Protein AF-A0A814KPX5-F1 (afdb_monomer_lite)

Secondary structure (DSSP, 8-state):
------S------------HHHHHHHHHHHHHS-EEEEEEEEEEEEEEE-TT-SEEEEEEEE-SS--SEEEEEEEEHHHHS--TT--S-S--TTTGGGT--EEEEE--TTS---S---------EEEEEE-SS--SS-EEEEEEEEEEEEEEE-S--

Sequence (157 aa):
SYYISVDQATLLVRKARINPSAMLGHALALEKTTAKYPIKRVVVKQHTIGKRVSSKVITNISSTSLTSRVVIGFVRNSAYDGPVFATGNDISREDYPKGYSLFAFDLTPDLCSCDQFYVIKTGNLDVGLTFADSLDDSIVVIFYLEYDNLLEINKKF

Structure (mmCIF, N/CA/C/O backbone):
data_AF-A0A814KPX5-F1
#
_entry.id   AF-A0A814KPX5-F1
#
loop_
_atom_site.group_PDB
_atom_site.id
_atom_site.type_symbol
_atom_site.label_atom_id
_atom_site.label_alt_id
_atom_site.label_comp_id
_atom_site.label_asym_id
_atom_site.label_entity_id
_atom_site.label_seq_id
_atom_site.pdbx_PDB_ins_code
_atom_site.Cartn_x
_atom_site.Cartn_y
_atom_site.Cartn_z
_atom_site.occupancy
_atom_site.B_iso_or_equiv
_atom_site.auth_seq_id
_atom_site.auth_comp_id
_atom_site.auth_asym_id
_atom_site.auth_atom_id
_atom_site.pdbx_PDB_model_num
ATOM 1 N N . SER A 1 1 ? 0.891 -21.275 -21.572 1.00 40.06 1 SER A N 1
ATOM 2 C CA . SER A 1 1 ? 0.321 -20.136 -20.832 1.00 40.06 1 SER A CA 1
ATOM 3 C C . SER A 1 1 ? -0.947 -20.605 -20.153 1.00 40.06 1 SER A C 1
ATOM 5 O O . SER A 1 1 ? -1.783 -21.174 -20.839 1.00 40.06 1 SER A O 1
ATOM 7 N N . TYR A 1 2 ? -1.049 -20.485 -18.829 1.00 37.47 2 TYR A N 1
ATOM 8 C CA . TYR A 1 2 ? -2.245 -20.884 -18.079 1.00 37.47 2 TYR A CA 1
ATOM 9 C C . TYR A 1 2 ? -3.059 -19.636 -17.741 1.00 37.47 2 TYR A C 1
ATOM 11 O O . TYR A 1 2 ? -2.495 -18.629 -17.319 1.00 37.47 2 TYR A O 1
ATOM 19 N N . TYR A 1 3 ? -4.363 -19.707 -17.983 1.00 45.16 3 TYR A N 1
ATOM 20 C CA . TYR A 1 3 ? -5.307 -18.604 -17.837 1.00 45.16 3 TYR A CA 1
ATOM 21 C C . TYR A 1 3 ? -6.059 -18.752 -16.516 1.00 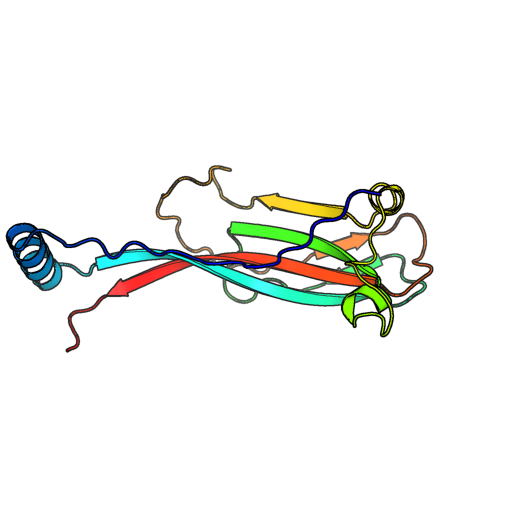45.16 3 TYR A C 1
ATOM 23 O O . TYR A 1 3 ? -6.428 -19.862 -16.137 1.00 45.16 3 TYR A O 1
ATOM 31 N N . ILE A 1 4 ? -6.312 -17.636 -15.838 1.00 50.22 4 ILE A N 1
ATOM 32 C CA . ILE A 1 4 ? -7.276 -17.572 -14.739 1.00 50.22 4 ILE A CA 1
ATOM 33 C C . ILE A 1 4 ? -8.447 -16.739 -15.263 1.00 50.22 4 ILE A C 1
ATOM 35 O O . IL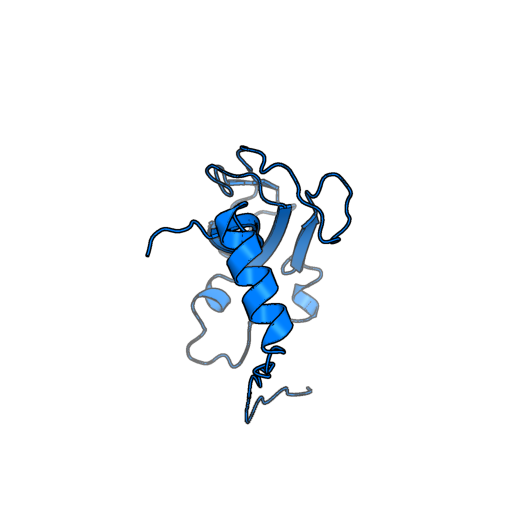E A 1 4 ? -8.342 -15.517 -15.341 1.00 50.22 4 ILE A O 1
ATOM 39 N N . SER A 1 5 ? -9.534 -17.394 -15.678 1.00 52.41 5 SER A N 1
ATOM 40 C CA . SER A 1 5 ? -10.813 -16.736 -15.959 1.00 52.41 5 SER A CA 1
ATOM 41 C C . SER A 1 5 ? -11.700 -16.872 -14.725 1.00 52.41 5 SER A C 1
ATOM 43 O O . SER A 1 5 ? -11.997 -17.975 -14.266 1.00 52.41 5 SER A O 1
ATOM 45 N N . VAL A 1 6 ? -12.084 -15.742 -14.137 1.00 57.38 6 VAL A N 1
ATOM 46 C CA . VAL A 1 6 ? -13.056 -15.724 -13.040 1.00 57.38 6 VAL A CA 1
ATOM 47 C C . VAL A 1 6 ? -14.431 -15.519 -13.663 1.00 57.38 6 VAL A C 1
ATOM 49 O O . VAL A 1 6 ? -14.864 -14.386 -13.842 1.00 57.38 6 VAL A O 1
ATOM 52 N N . ASP A 1 7 ? -15.099 -16.617 -14.017 1.00 76.06 7 ASP A N 1
ATOM 53 C CA . ASP A 1 7 ? -16.442 -16.577 -14.623 1.00 76.06 7 ASP A CA 1
ATOM 54 C C . ASP A 1 7 ? -17.497 -16.047 -13.644 1.00 76.06 7 ASP A C 1
ATOM 56 O O . ASP A 1 7 ? -18.440 -15.359 -14.030 1.00 76.06 7 ASP A O 1
ATOM 60 N N . GLN A 1 8 ? -17.334 -16.345 -12.352 1.00 57.03 8 GLN A N 1
ATOM 61 C CA . GLN A 1 8 ? -18.235 -15.890 -11.305 1.00 57.03 8 GLN A CA 1
ATOM 62 C C . GLN A 1 8 ? -17.490 -15.792 -9.971 1.00 57.03 8 GLN A C 1
ATOM 64 O O . GLN A 1 8 ? -16.922 -16.769 -9.486 1.00 57.03 8 GLN A O 1
ATOM 69 N N . ALA A 1 9 ? -17.526 -14.615 -9.347 1.00 51.34 9 ALA A N 1
ATOM 70 C CA . ALA A 1 9 ? -17.077 -14.412 -7.974 1.00 51.34 9 ALA A CA 1
ATOM 71 C C . ALA A 1 9 ? -18.300 -14.167 -7.084 1.00 51.34 9 ALA A C 1
ATOM 73 O O . ALA A 1 9 ? -19.106 -13.276 -7.346 1.00 51.34 9 ALA A O 1
ATOM 74 N N . THR A 1 10 ? -18.469 -14.960 -6.029 1.00 60.09 10 THR A N 1
ATOM 75 C CA . THR A 1 10 ? -19.573 -14.794 -5.074 1.00 60.09 10 THR A CA 1
ATOM 76 C C . THR A 1 10 ? -19.016 -14.778 -3.657 1.00 60.09 10 THR A C 1
ATOM 78 O O . THR A 1 10 ? -18.457 -15.767 -3.191 1.00 60.09 10 THR A O 1
ATOM 81 N N . LEU A 1 11 ? -19.176 -13.648 -2.963 1.00 51.31 11 LEU A N 1
ATOM 82 C CA . LEU A 1 11 ? -18.817 -13.510 -1.555 1.00 51.31 11 LEU A CA 1
ATOM 83 C C . LEU A 1 11 ? -20.023 -13.881 -0.686 1.00 51.31 11 LEU A C 1
ATOM 85 O O . LEU A 1 11 ? -20.989 -13.127 -0.582 1.00 51.31 11 LEU A O 1
ATOM 89 N N . LEU A 1 12 ? -19.969 -15.052 -0.057 1.00 67.69 12 LEU A N 1
ATOM 90 C CA . LEU A 1 12 ? -21.017 -15.529 0.844 1.00 67.69 12 LEU A CA 1
ATOM 91 C C . LEU A 1 12 ? -20.679 -15.148 2.287 1.00 67.69 12 LEU A C 1
ATOM 93 O O . LEU A 1 12 ? -19.867 -15.799 2.941 1.00 67.69 12 LEU A O 1
ATOM 97 N N . VAL A 1 13 ? -21.337 -14.111 2.806 1.00 61.03 13 VAL A N 1
ATOM 98 C CA . VAL A 1 13 ? -21.230 -13.731 4.220 1.00 61.03 13 VAL A CA 1
ATOM 99 C C . VAL A 1 13 ? -22.333 -14.435 5.009 1.00 61.03 13 VAL A C 1
ATOM 101 O O . VAL A 1 13 ? -23.523 -14.211 4.784 1.00 61.03 13 VAL A O 1
ATOM 104 N N . ARG A 1 14 ? -21.959 -15.310 5.950 1.00 63.62 14 ARG A N 1
ATOM 105 C CA . ARG A 1 14 ? -22.930 -15.990 6.820 1.00 63.62 14 ARG A CA 1
ATOM 106 C C . ARG A 1 14 ? -23.464 -15.018 7.872 1.00 63.62 14 ARG A C 1
ATOM 108 O O . ARG A 1 14 ? -22.720 -14.557 8.732 1.00 63.62 14 ARG A O 1
ATOM 115 N N . LYS A 1 15 ? -24.774 -14.761 7.857 1.00 64.50 15 LYS A N 1
ATOM 116 C CA . LYS A 1 15 ? -25.462 -14.063 8.951 1.00 64.50 15 LYS A CA 1
ATOM 117 C C . LYS A 1 15 ? -25.609 -15.015 10.143 1.00 64.50 15 LYS A C 1
ATOM 119 O O . LYS A 1 15 ? -26.437 -15.923 10.107 1.00 64.50 15 LYS A O 1
ATOM 124 N N . ALA A 1 16 ? -24.815 -14.819 11.194 1.00 69.88 16 ALA A N 1
ATOM 125 C CA . ALA A 1 16 ? -24.969 -15.563 12.442 1.00 69.88 16 ALA A CA 1
ATOM 126 C C . ALA A 1 16 ? -26.263 -15.138 13.164 1.00 69.88 16 ALA A C 1
ATOM 128 O O . ALA A 1 16 ? -26.540 -13.946 13.307 1.00 69.88 16 ALA A O 1
ATOM 129 N N . ARG A 1 17 ? -27.072 -16.106 13.617 1.00 72.88 17 ARG A N 1
ATOM 130 C CA . ARG A 1 17 ? -28.204 -15.849 14.522 1.00 72.88 17 ARG A CA 1
ATOM 131 C C . ARG A 1 17 ? -27.694 -15.938 15.958 1.00 72.88 17 ARG A C 1
ATOM 133 O O . ARG A 1 17 ? -27.324 -17.016 16.410 1.00 72.88 17 ARG A O 1
ATOM 140 N N . ILE A 1 18 ? -27.632 -14.799 16.641 1.00 76.56 18 ILE A N 1
ATOM 141 C CA . ILE A 1 18 ? -27.126 -14.695 18.015 1.00 76.56 18 ILE A CA 1
ATOM 142 C C . ILE A 1 18 ? -28.215 -15.165 18.990 1.00 76.56 18 ILE A C 1
ATOM 144 O O . ILE A 1 18 ? -29.395 -14.875 18.793 1.00 76.56 18 ILE A O 1
ATOM 148 N N . ASN A 1 19 ? -27.826 -15.902 20.034 1.00 86.44 19 ASN A N 1
ATOM 149 C CA . ASN A 1 19 ? -28.738 -16.350 21.087 1.00 86.44 19 ASN A CA 1
ATOM 150 C C . ASN A 1 19 ? -29.383 -15.130 21.796 1.00 86.44 19 ASN A C 1
ATOM 152 O O . ASN A 1 19 ? -28.644 -14.232 22.212 1.00 86.44 19 ASN A O 1
ATOM 156 N N . PRO A 1 20 ? -30.720 -15.085 21.980 1.00 80.50 20 PRO A N 1
ATOM 157 C CA . PRO A 1 20 ? -31.409 -13.961 22.623 1.00 80.50 20 PRO A CA 1
ATOM 158 C C . PRO A 1 20 ? -30.854 -13.579 24.004 1.00 80.50 20 PRO A C 1
ATOM 160 O O . PRO A 1 20 ? -30.760 -12.394 24.320 1.00 80.50 20 PRO A O 1
ATOM 163 N N . SER A 1 21 ? -30.422 -14.555 24.807 1.00 81.00 21 SER A N 1
ATOM 164 C CA . SER A 1 21 ? -29.830 -14.297 26.126 1.00 81.00 21 SER A CA 1
ATOM 165 C C . SER A 1 21 ? -28.461 -13.618 26.026 1.00 81.00 21 SER A C 1
ATOM 167 O O . SER A 1 21 ? -28.151 -12.739 26.826 1.00 81.00 21 SER A O 1
ATOM 169 N N . ALA A 1 22 ? -27.663 -13.967 25.011 1.00 79.25 22 ALA A N 1
ATOM 170 C CA . ALA A 1 22 ? -26.391 -13.297 24.742 1.00 79.25 22 ALA A CA 1
ATOM 171 C C . ALA A 1 22 ? -26.617 -11.861 24.245 1.00 79.25 22 ALA A C 1
ATOM 173 O O . ALA A 1 22 ? -25.910 -10.948 24.658 1.00 79.25 22 ALA A O 1
ATOM 174 N N . MET A 1 23 ? -27.647 -11.638 23.421 1.00 78.25 23 MET A N 1
ATOM 175 C CA . MET A 1 23 ? -28.022 -10.299 22.957 1.00 78.25 23 MET A CA 1
ATOM 176 C C . MET A 1 23 ? -28.423 -9.383 24.121 1.00 78.25 23 MET A C 1
ATOM 178 O O . MET A 1 23 ? -27.942 -8.255 24.195 1.00 78.25 23 MET A O 1
ATOM 182 N N . LEU A 1 24 ? -29.245 -9.876 25.055 1.00 81.00 24 LEU A N 1
ATOM 183 C CA . LEU A 1 24 ? -29.632 -9.122 26.250 1.00 81.00 24 LEU A CA 1
ATOM 184 C C . LEU A 1 24 ? -28.423 -8.833 27.153 1.00 81.00 24 LEU A C 1
ATOM 186 O O . LEU A 1 24 ? -28.265 -7.712 27.630 1.00 81.00 24 LEU A O 1
ATOM 190 N N . GLY A 1 25 ? -27.539 -9.819 27.337 1.00 80.19 25 GLY A N 1
ATOM 191 C CA . GLY A 1 25 ? -26.296 -9.643 28.090 1.00 80.19 25 GLY A CA 1
ATOM 192 C C . GLY A 1 25 ? -25.383 -8.572 27.485 1.00 80.19 25 GLY A C 1
ATOM 193 O O . GLY A 1 25 ? -24.887 -7.710 28.207 1.00 80.19 25 GLY A O 1
ATOM 194 N N . HIS A 1 26 ? -25.210 -8.571 26.160 1.00 78.06 26 HIS A N 1
ATOM 195 C CA . HIS A 1 26 ? -24.438 -7.540 25.464 1.00 78.06 26 HIS A CA 1
ATOM 196 C C . HIS A 1 26 ? -25.114 -6.165 25.513 1.00 78.06 26 HIS A C 1
ATOM 198 O O . HIS A 1 26 ? -24.414 -5.175 25.697 1.00 78.06 26 HIS A O 1
ATOM 204 N N . ALA A 1 27 ? -26.445 -6.086 25.419 1.00 76.75 27 ALA A N 1
ATOM 205 C CA . ALA A 1 27 ? -27.178 -4.825 25.555 1.00 76.75 27 ALA A CA 1
ATOM 206 C C . ALA A 1 27 ? -26.981 -4.201 26.948 1.00 76.75 27 ALA A C 1
ATOM 208 O O . ALA A 1 27 ? -26.626 -3.030 27.046 1.00 76.75 27 ALA A O 1
ATOM 209 N N . LEU A 1 28 ? -27.097 -4.997 28.017 1.00 79.25 28 LEU A N 1
ATOM 210 C CA . LEU A 1 28 ? -26.835 -4.546 29.392 1.00 79.25 28 LEU A CA 1
ATOM 211 C C . LEU A 1 28 ? -25.360 -4.178 29.625 1.00 79.25 28 LEU A C 1
ATOM 213 O O . LEU A 1 28 ? -25.056 -3.268 30.396 1.00 79.25 28 LEU A O 1
ATOM 217 N N . ALA A 1 29 ? -24.422 -4.868 28.972 1.00 79.19 29 ALA A N 1
ATOM 218 C CA . ALA A 1 29 ? -23.002 -4.520 29.039 1.00 79.19 29 ALA A CA 1
ATOM 219 C C . ALA A 1 29 ? -22.707 -3.193 28.317 1.00 79.19 29 ALA A C 1
ATOM 221 O O . ALA A 1 29 ? -21.968 -2.363 28.843 1.00 79.19 29 ALA A O 1
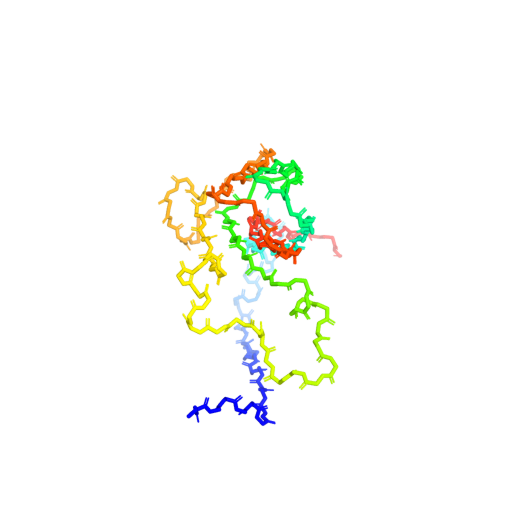ATOM 222 N N . LEU A 1 30 ? -23.339 -2.962 27.162 1.00 78.31 30 LEU A N 1
ATOM 223 C CA . LEU A 1 30 ? -23.259 -1.716 26.394 1.00 78.31 30 LEU A CA 1
ATOM 224 C C . LEU A 1 30 ? -23.872 -0.511 27.124 1.00 78.31 30 LEU A C 1
ATOM 226 O O . LEU A 1 30 ? -23.509 0.629 26.839 1.00 78.31 30 LEU A O 1
ATOM 230 N N . GLU A 1 31 ? -24.769 -0.739 28.087 1.00 76.06 31 GLU A N 1
ATOM 231 C CA . GLU A 1 31 ? -25.262 0.324 28.971 1.00 76.06 31 GLU A CA 1
ATOM 232 C C . GLU A 1 31 ? -24.206 0.817 29.964 1.00 76.06 31 GLU A C 1
ATOM 234 O O . GLU A 1 31 ? -24.275 1.971 30.390 1.00 76.06 31 GLU A O 1
ATOM 239 N N . LYS A 1 32 ? -23.251 -0.042 30.341 1.00 80.56 32 LYS A N 1
ATOM 240 C CA . LYS A 1 32 ? -22.211 0.255 31.339 1.00 80.56 32 LYS A CA 1
ATOM 241 C C . LYS A 1 32 ? -20.879 0.642 30.707 1.00 80.56 32 LYS A C 1
ATOM 243 O O . LYS A 1 32 ? -20.171 1.486 31.247 1.00 80.56 32 LYS A O 1
ATOM 248 N N . THR A 1 33 ? -20.524 0.009 29.595 1.00 79.00 33 THR A N 1
ATOM 249 C CA . THR A 1 33 ? -19.218 0.149 28.941 1.00 79.00 33 THR A CA 1
ATOM 250 C C . THR A 1 33 ? -19.377 0.192 27.431 1.00 79.00 33 THR A C 1
ATOM 252 O O . THR A 1 33 ? -20.166 -0.563 26.870 1.00 79.00 33 THR A O 1
ATOM 255 N N . THR A 1 34 ? -18.604 1.038 26.758 1.00 78.06 34 THR A N 1
ATOM 256 C CA . THR A 1 34 ? -18.618 1.144 25.295 1.00 78.06 34 THR A CA 1
ATOM 257 C C . THR A 1 34 ? -17.966 -0.086 24.666 1.00 78.06 34 THR A C 1
ATOM 259 O O . THR A 1 34 ? -16.960 -0.594 25.167 1.00 78.06 34 THR A O 1
ATOM 262 N N . ALA A 1 35 ? -18.530 -0.589 23.565 1.00 78.81 35 ALA A N 1
ATOM 263 C CA . ALA A 1 35 ? -17.889 -1.673 22.825 1.00 78.81 35 ALA A CA 1
ATOM 264 C C . ALA A 1 35 ? -16.823 -1.108 21.890 1.00 78.81 35 ALA A C 1
ATOM 266 O O . ALA A 1 35 ? -17.090 -0.189 21.114 1.00 78.81 35 ALA A O 1
ATOM 267 N N . LYS A 1 36 ? -15.626 -1.689 21.968 1.00 79.50 36 LYS A N 1
ATOM 268 C CA . LYS A 1 36 ? -14.457 -1.340 21.163 1.00 79.50 36 LYS A CA 1
ATOM 269 C C . LYS A 1 36 ? -14.191 -2.465 20.167 1.00 79.50 36 LYS A C 1
ATOM 271 O O . LYS A 1 36 ? -13.956 -3.599 20.579 1.00 79.50 36 LYS A O 1
ATOM 276 N N . TYR A 1 37 ? -14.206 -2.149 18.879 1.00 78.00 37 TYR A N 1
ATOM 277 C CA . TYR A 1 37 ? -13.934 -3.091 17.796 1.00 78.00 37 TYR A CA 1
ATOM 278 C C . TYR A 1 37 ? -12.685 -2.643 17.031 1.00 78.00 37 TYR A C 1
ATOM 280 O O . TYR A 1 37 ? -12.731 -1.603 16.365 1.00 78.00 37 TYR A O 1
ATOM 288 N N . PRO A 1 38 ? -11.568 -3.388 17.115 1.00 69.88 38 PRO A N 1
ATOM 289 C CA . PRO A 1 38 ? -10.423 -3.161 16.246 1.00 69.88 38 PRO A CA 1
ATOM 290 C C . PRO A 1 38 ? -10.847 -3.349 14.791 1.00 69.88 38 PRO A C 1
ATOM 292 O O . PRO A 1 38 ? -11.447 -4.361 14.430 1.00 69.88 38 PRO A O 1
ATOM 295 N N . ILE A 1 39 ? -10.552 -2.370 13.949 1.00 79.50 39 ILE A N 1
ATOM 296 C CA . ILE A 1 39 ? -10.781 -2.438 12.513 1.00 79.50 39 ILE A CA 1
ATOM 297 C C . ILE A 1 39 ? -9.519 -1.990 11.794 1.00 79.50 39 ILE A C 1
ATOM 299 O O . ILE A 1 39 ? -8.981 -0.918 12.058 1.00 79.50 39 ILE A O 1
ATOM 303 N N . LYS A 1 40 ? -9.055 -2.803 10.849 1.00 77.62 40 LYS A N 1
ATOM 304 C CA . LYS A 1 40 ? -7.949 -2.417 9.979 1.00 77.62 40 LYS A CA 1
ATOM 305 C C . LYS A 1 40 ? -8.491 -1.579 8.838 1.00 77.62 40 LYS A C 1
ATOM 307 O O . LYS A 1 40 ? -9.381 -2.008 8.102 1.00 77.62 40 LYS A O 1
ATOM 312 N N . ARG A 1 41 ? -7.968 -0.366 8.695 1.00 81.38 41 ARG A N 1
ATOM 313 C CA . ARG A 1 41 ? -8.270 0.507 7.564 1.00 81.38 41 ARG A CA 1
ATOM 314 C C . ARG A 1 41 ? -7.131 0.426 6.566 1.00 81.38 41 ARG A C 1
ATOM 316 O O . ARG A 1 41 ? -5.983 0.669 6.911 1.00 81.38 41 ARG A O 1
ATOM 323 N N . VAL A 1 42 ? -7.475 0.164 5.315 1.00 86.94 42 VAL A N 1
ATOM 324 C CA . VAL A 1 42 ? -6.528 0.166 4.203 1.00 86.94 42 VAL A CA 1
ATOM 325 C C . VAL A 1 42 ? -6.672 1.469 3.426 1.00 86.94 42 VAL A C 1
ATOM 327 O O . VAL A 1 42 ? -7.788 1.910 3.142 1.00 86.94 42 VAL A O 1
ATOM 330 N N . VAL A 1 43 ? -5.550 2.082 3.066 1.00 88.19 43 VAL A N 1
ATOM 331 C CA . VAL A 1 43 ? -5.490 3.228 2.156 1.00 88.19 43 VAL A CA 1
ATOM 332 C C . VAL A 1 43 ? -4.460 2.934 1.081 1.00 88.19 43 VAL A C 1
ATOM 334 O O . VAL A 1 43 ? -3.330 2.568 1.386 1.00 88.19 43 VAL A O 1
ATOM 337 N N . VAL A 1 44 ? -4.837 3.133 -0.177 1.00 88.69 44 VAL A N 1
ATOM 338 C CA . VAL A 1 44 ? -3.907 3.039 -1.301 1.00 88.69 44 VAL A CA 1
ATOM 339 C C . VAL A 1 44 ? -3.566 4.447 -1.769 1.00 88.69 44 VAL A C 1
ATOM 341 O O . VAL A 1 44 ? -4.458 5.256 -2.019 1.00 88.69 44 VAL A O 1
ATOM 344 N N . LYS A 1 45 ? -2.273 4.749 -1.868 1.00 89.38 45 LYS A N 1
ATOM 345 C CA . LYS A 1 45 ? -1.751 5.976 -2.476 1.00 89.38 45 LYS A CA 1
ATOM 346 C C . LYS A 1 45 ? -0.864 5.607 -3.649 1.00 89.38 45 LYS A C 1
ATOM 348 O O . LYS A 1 45 ? -0.206 4.576 -3.623 1.00 89.38 45 LYS A O 1
ATOM 353 N N . GLN A 1 46 ? -0.801 6.467 -4.652 1.00 89.75 46 GLN A N 1
ATOM 354 C CA . GLN A 1 46 ? 0.074 6.268 -5.800 1.00 89.75 46 GLN A CA 1
ATOM 355 C C . GLN A 1 46 ? 0.951 7.484 -6.038 1.00 89.75 46 GLN A C 1
ATOM 357 O O . GLN A 1 46 ? 0.564 8.613 -5.730 1.00 89.75 46 GLN A O 1
ATOM 362 N N . HIS A 1 47 ? 2.123 7.246 -6.608 1.00 90.50 47 HIS A N 1
ATOM 363 C CA . HIS A 1 47 ? 3.038 8.296 -7.006 1.00 90.50 47 HIS A CA 1
ATOM 364 C C . HIS A 1 47 ? 3.695 7.946 -8.335 1.00 90.50 47 HIS A C 1
ATOM 366 O O . HIS A 1 47 ? 4.308 6.890 -8.470 1.00 90.50 47 HIS A O 1
ATOM 372 N N . THR A 1 48 ? 3.589 8.842 -9.309 1.00 90.19 48 THR A N 1
ATOM 373 C CA . THR A 1 48 ? 4.237 8.666 -10.609 1.00 90.19 48 THR A CA 1
ATOM 374 C C . THR A 1 48 ? 5.661 9.202 -10.550 1.00 90.19 48 THR A C 1
ATOM 376 O O . THR A 1 48 ? 5.890 10.349 -10.165 1.00 90.19 48 THR A O 1
ATOM 379 N N . ILE A 1 49 ? 6.622 8.377 -10.956 1.00 90.62 49 ILE A N 1
ATOM 380 C CA . ILE A 1 49 ? 8.023 8.752 -11.120 1.00 90.62 49 ILE A CA 1
ATOM 381 C C . ILE A 1 49 ? 8.308 8.838 -12.620 1.00 90.62 49 ILE A C 1
ATOM 383 O O . ILE A 1 49 ? 8.018 7.918 -13.384 1.00 90.62 49 ILE A O 1
ATOM 387 N N . GLY A 1 50 ? 8.845 9.981 -13.046 1.00 89.31 50 GLY A N 1
ATOM 388 C CA . GLY A 1 50 ? 9.194 10.223 -14.441 1.00 89.31 50 GLY A CA 1
ATOM 389 C C . GLY A 1 50 ? 10.395 9.400 -14.912 1.00 89.31 50 GLY A C 1
ATOM 390 O O . GLY A 1 50 ? 11.163 8.864 -14.113 1.00 89.31 50 GLY A O 1
ATOM 391 N N . LYS A 1 51 ? 10.575 9.356 -16.234 1.00 89.38 51 LYS A N 1
ATOM 392 C CA . LYS A 1 51 ? 11.767 8.786 -16.877 1.00 89.38 51 LYS A CA 1
ATOM 393 C C . LYS A 1 51 ? 13.026 9.530 -16.431 1.00 89.38 51 LYS A C 1
ATOM 395 O O . LYS A 1 51 ? 12.970 10.719 -16.117 1.00 89.38 51 LYS A O 1
ATOM 400 N N . ARG A 1 52 ? 14.170 8.850 -16.495 1.00 88.69 52 ARG A N 1
ATOM 401 C CA . ARG A 1 52 ? 15.518 9.369 -16.206 1.00 88.69 52 ARG A CA 1
ATOM 402 C C . ARG A 1 52 ? 15.725 9.843 -14.765 1.00 88.69 52 ARG A C 1
ATOM 404 O O . ARG A 1 52 ? 16.626 10.631 -14.496 1.00 88.69 52 ARG A O 1
ATOM 411 N N . VAL A 1 53 ? 14.897 9.369 -13.839 1.00 87.44 53 VAL A N 1
ATOM 412 C CA . VAL A 1 53 ? 15.068 9.611 -12.404 1.00 87.44 53 VAL A CA 1
ATOM 413 C C . VAL A 1 53 ? 15.886 8.466 -11.812 1.00 87.44 53 VAL A C 1
ATOM 415 O O . VAL A 1 53 ? 15.563 7.303 -12.032 1.00 87.44 53 VAL A O 1
ATOM 418 N N . SER A 1 54 ? 16.933 8.796 -11.058 1.00 86.56 54 SER A N 1
ATOM 419 C CA . SER A 1 54 ? 17.785 7.836 -10.340 1.00 86.56 54 SER A CA 1
ATOM 420 C C . SER A 1 54 ? 17.508 7.800 -8.835 1.00 86.56 54 SER A C 1
ATOM 422 O O . SER A 1 54 ? 17.804 6.810 -8.174 1.00 86.56 54 SER A O 1
ATOM 424 N N . SER A 1 55 ? 16.891 8.843 -8.274 1.00 89.12 55 SER A N 1
ATOM 425 C CA . SER A 1 55 ? 16.426 8.840 -6.889 1.00 89.12 55 SER A CA 1
ATOM 426 C C . SER A 1 55 ? 15.200 9.726 -6.688 1.00 89.12 55 SER A C 1
ATOM 428 O O . SER A 1 55 ? 15.000 10.736 -7.368 1.00 89.12 55 SER A O 1
ATOM 430 N N . LYS A 1 56 ? 14.343 9.332 -5.747 1.00 90.31 56 LYS A N 1
ATOM 431 C CA . LYS A 1 56 ? 13.136 10.073 -5.385 1.00 90.31 56 LYS A CA 1
ATOM 432 C C . LYS A 1 56 ? 12.811 9.858 -3.915 1.00 90.31 56 LYS A C 1
ATOM 434 O O . LYS A 1 56 ? 12.709 8.726 -3.460 1.00 90.31 56 LYS A O 1
ATOM 439 N N . VAL A 1 57 ? 12.578 10.951 -3.196 1.00 91.19 57 VAL A N 1
ATOM 440 C CA . VAL A 1 57 ? 11.989 10.908 -1.854 1.00 91.19 57 VAL A CA 1
ATOM 441 C C . VAL A 1 57 ? 10.517 11.280 -1.967 1.00 91.19 57 VAL A C 1
ATOM 443 O O . VAL A 1 57 ? 10.174 12.325 -2.527 1.00 91.19 57 VAL A O 1
ATOM 446 N N . ILE A 1 58 ? 9.654 10.403 -1.468 1.00 89.62 58 ILE A N 1
ATOM 447 C CA . ILE A 1 58 ? 8.208 10.595 -1.410 1.00 89.62 58 ILE A CA 1
ATOM 448 C C . ILE A 1 58 ? 7.865 10.822 0.053 1.00 89.62 58 ILE A C 1
ATOM 450 O O . ILE A 1 58 ? 7.978 9.911 0.872 1.00 89.62 58 ILE A O 1
ATOM 454 N N . THR A 1 59 ? 7.484 12.053 0.376 1.00 87.06 59 THR A N 1
ATOM 455 C CA . THR A 1 59 ? 7.170 12.445 1.747 1.00 87.06 59 THR A CA 1
ATOM 456 C C . THR A 1 59 ? 5.679 12.330 2.033 1.00 87.06 59 THR A C 1
ATOM 458 O O . THR A 1 59 ? 4.847 12.421 1.127 1.00 87.06 59 THR A O 1
ATOM 461 N N . ASN A 1 60 ? 5.323 12.167 3.304 1.00 82.25 60 ASN A N 1
ATOM 462 C CA . ASN A 1 60 ? 3.934 12.179 3.762 1.00 82.25 60 ASN A CA 1
ATOM 463 C C . ASN A 1 60 ? 3.050 11.070 3.179 1.00 82.25 60 ASN A C 1
ATOM 465 O O . ASN A 1 60 ? 1.851 11.267 2.921 1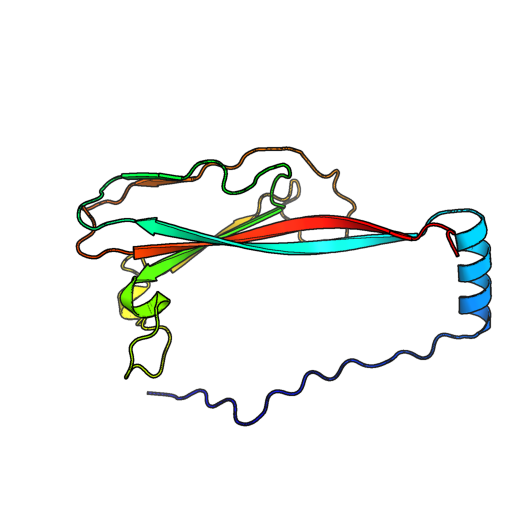.00 82.25 60 ASN A O 1
ATOM 469 N N . ILE A 1 61 ? 3.609 9.864 3.013 1.00 83.31 61 ILE A N 1
ATOM 470 C CA . ILE A 1 61 ? 2.812 8.727 2.544 1.00 83.31 61 ILE A CA 1
ATOM 471 C C . ILE A 1 61 ? 1.795 8.289 3.604 1.00 83.31 61 ILE A C 1
ATOM 473 O O . ILE A 1 61 ? 0.645 8.032 3.250 1.00 83.31 61 ILE A O 1
ATOM 477 N N . SER A 1 62 ? 2.121 8.356 4.896 1.00 74.81 62 SER A N 1
ATOM 478 C CA . SER A 1 62 ? 1.147 8.219 5.986 1.00 74.81 62 SER A CA 1
ATOM 479 C C . SER A 1 62 ? 0.987 9.545 6.725 1.00 74.81 62 SER A C 1
ATOM 481 O O . SER A 1 62 ? 1.837 9.945 7.511 1.00 74.81 62 SER A O 1
ATOM 483 N N . SER A 1 63 ? -0.103 10.261 6.459 1.00 64.38 63 SER A N 1
ATOM 484 C CA . SER A 1 63 ? -0.412 11.513 7.150 1.00 64.38 63 SER A CA 1
ATOM 485 C C . SER A 1 63 ? -1.283 11.216 8.369 1.00 64.38 63 SER A C 1
ATOM 487 O O . SER A 1 63 ? -2.326 10.586 8.216 1.00 64.38 63 SER A O 1
ATOM 489 N N . THR A 1 64 ? -0.902 11.723 9.544 1.00 64.62 64 THR A N 1
ATOM 490 C CA . THR A 1 64 ? -1.645 11.718 10.833 1.00 64.62 64 THR A CA 1
ATOM 491 C C . THR A 1 64 ? -1.717 10.414 11.634 1.00 64.62 64 THR A C 1
ATOM 493 O O . THR A 1 64 ? -1.906 10.483 12.843 1.00 64.62 64 THR A O 1
ATOM 496 N N . SER A 1 65 ? -1.480 9.249 11.038 1.00 71.62 65 SER A N 1
ATOM 497 C CA . SER A 1 65 ? -1.338 7.976 11.761 1.00 71.62 65 SER A CA 1
ATOM 498 C C . SER A 1 65 ? -0.174 7.190 11.177 1.00 71.62 65 SER A C 1
ATOM 500 O O . SER A 1 65 ? 0.043 7.227 9.968 1.00 71.62 65 SER A O 1
ATOM 502 N N . LEU A 1 66 ? 0.584 6.492 12.019 1.00 77.75 66 LEU A N 1
ATOM 503 C CA . LEU A 1 66 ? 1.608 5.563 11.562 1.00 77.75 66 LEU A CA 1
ATOM 504 C C . LEU A 1 66 ? 0.921 4.304 11.033 1.00 77.75 66 LEU A C 1
ATOM 506 O O . LEU A 1 66 ? -0.032 3.806 11.631 1.00 77.75 66 LEU A O 1
ATOM 510 N N . THR A 1 67 ? 1.393 3.819 9.892 1.00 79.44 67 THR A N 1
ATOM 511 C CA . THR A 1 67 ? 0.914 2.562 9.317 1.00 79.44 67 THR A CA 1
ATOM 512 C C . THR A 1 67 ? 1.462 1.380 10.092 1.00 79.44 67 THR A C 1
ATOM 514 O O . THR A 1 67 ? 2.618 1.387 10.506 1.00 79.44 67 THR A O 1
ATOM 517 N N . SER A 1 68 ? 0.641 0.351 10.256 1.00 81.75 68 SER A N 1
ATOM 518 C CA . SER A 1 68 ? 1.052 -0.930 10.834 1.00 81.75 68 SER A CA 1
ATOM 519 C C . SER A 1 68 ? 1.737 -1.795 9.779 1.00 81.75 68 SER A C 1
ATOM 521 O O . SER A 1 68 ? 2.620 -2.582 10.096 1.00 81.75 68 SER A O 1
ATOM 523 N N . ARG A 1 69 ? 1.383 -1.606 8.503 1.00 85.38 69 ARG A N 1
ATOM 524 C CA . ARG A 1 69 ? 2.026 -2.262 7.362 1.00 85.38 69 ARG A CA 1
ATOM 525 C C . ARG A 1 69 ? 2.035 -1.344 6.151 1.00 85.38 69 ARG A C 1
ATOM 527 O O . ARG A 1 69 ? 1.036 -0.685 5.857 1.00 85.38 69 ARG A O 1
ATOM 534 N N . VAL A 1 70 ? 3.143 -1.352 5.421 1.00 88.25 70 VAL A N 1
ATOM 535 C CA . VAL A 1 70 ? 3.256 -0.707 4.112 1.00 88.25 70 VAL A CA 1
ATOM 536 C C . VAL A 1 70 ? 3.694 -1.732 3.076 1.00 88.25 70 VAL A C 1
ATOM 538 O O . VAL A 1 70 ? 4.688 -2.428 3.259 1.00 88.25 70 VAL A O 1
ATOM 541 N N . VAL A 1 71 ? 2.958 -1.829 1.974 1.00 89.88 71 VAL A N 1
ATOM 542 C CA . VAL A 1 71 ? 3.376 -2.582 0.790 1.00 89.88 71 VAL A CA 1
ATOM 543 C C . VAL A 1 71 ? 3.604 -1.602 -0.346 1.00 89.88 71 VAL A C 1
ATOM 545 O O . VAL A 1 71 ? 2.745 -0.780 -0.652 1.00 89.88 71 VAL A O 1
ATOM 548 N N . ILE A 1 72 ? 4.779 -1.678 -0.954 1.00 90.12 72 ILE A N 1
ATOM 549 C CA . ILE A 1 72 ? 5.216 -0.825 -2.051 1.00 90.12 72 ILE A CA 1
ATOM 550 C C . ILE A 1 72 ? 5.287 -1.693 -3.298 1.00 90.12 72 ILE A C 1
ATOM 552 O O . ILE A 1 72 ? 6.025 -2.674 -3.328 1.00 90.12 72 ILE A O 1
ATOM 556 N N . GLY A 1 73 ? 4.516 -1.347 -4.319 1.00 87.88 73 GLY A N 1
ATOM 557 C CA . GLY A 1 73 ? 4.549 -2.006 -5.617 1.00 87.88 73 GLY A CA 1
ATOM 558 C C . GLY A 1 73 ? 4.995 -1.055 -6.709 1.00 87.88 73 GLY A C 1
ATOM 559 O O . GLY A 1 73 ? 4.562 0.095 -6.744 1.00 87.88 73 GLY A O 1
ATOM 560 N N . PHE A 1 74 ? 5.830 -1.547 -7.616 1.00 87.00 74 PHE A N 1
ATOM 561 C CA . PHE A 1 74 ? 6.252 -0.815 -8.805 1.00 87.00 74 PHE A CA 1
ATOM 562 C C . PHE A 1 74 ? 5.524 -1.358 -10.027 1.00 87.00 74 PHE A C 1
ATOM 564 O O . PHE A 1 74 ? 5.562 -2.559 -10.293 1.00 87.00 74 PHE A O 1
ATOM 571 N N . VAL A 1 75 ? 4.874 -0.475 -10.780 1.00 84.88 75 VAL A N 1
ATOM 572 C CA . VAL A 1 75 ? 4.175 -0.825 -12.021 1.00 84.88 75 VAL A CA 1
ATOM 573 C C . VAL A 1 75 ? 4.565 0.146 -13.134 1.00 84.88 75 VAL A C 1
ATOM 575 O O . VAL A 1 75 ? 4.878 1.309 -12.871 1.00 84.88 75 VAL A O 1
ATOM 578 N N . ARG A 1 76 ? 4.552 -0.295 -14.397 1.00 81.88 76 ARG A N 1
ATOM 579 C CA . ARG A 1 76 ? 4.722 0.627 -15.533 1.00 81.88 76 ARG A CA 1
ATOM 580 C C . ARG A 1 76 ? 3.530 1.579 -15.601 1.00 81.88 76 ARG A C 1
ATOM 582 O O . ARG A 1 76 ? 2.402 1.178 -15.324 1.00 81.88 76 ARG A O 1
ATOM 589 N N . ASN A 1 77 ? 3.755 2.829 -16.005 1.00 83.12 77 ASN A N 1
ATOM 590 C CA . ASN A 1 77 ? 2.656 3.783 -16.174 1.00 83.12 77 ASN A CA 1
ATOM 591 C C . ASN A 1 77 ? 1.612 3.291 -17.201 1.00 83.12 77 ASN A C 1
ATOM 593 O O . ASN A 1 77 ? 0.421 3.367 -16.926 1.00 83.12 77 ASN A O 1
ATOM 597 N N . SER A 1 78 ? 2.048 2.652 -18.292 1.00 77.94 78 SER A N 1
ATOM 598 C CA . SER A 1 78 ? 1.154 2.022 -19.279 1.00 77.94 78 SER A CA 1
ATOM 599 C C . SER A 1 78 ? 0.261 0.925 -18.691 1.00 77.94 78 SER A C 1
ATOM 601 O O . SER A 1 78 ? -0.879 0.767 -19.115 1.00 77.94 78 SER A O 1
ATOM 603 N N . ALA A 1 79 ? 0.779 0.166 -17.722 1.00 76.12 79 ALA A N 1
ATOM 604 C CA . ALA A 1 79 ? 0.049 -0.892 -17.032 1.00 76.12 79 ALA A CA 1
ATOM 605 C C . ALA A 1 79 ? -0.987 -0.317 -16.059 1.00 76.12 79 ALA A C 1
ATOM 607 O O . ALA A 1 79 ? -2.089 -0.846 -15.939 1.00 76.12 79 ALA A O 1
ATOM 608 N N . TYR A 1 80 ? -0.624 0.773 -15.376 1.00 76.62 80 TYR A N 1
ATOM 609 C CA . TYR A 1 80 ? -1.479 1.458 -14.411 1.00 76.62 80 TYR A CA 1
ATOM 610 C C . TYR A 1 80 ? -2.710 2.093 -15.074 1.00 76.62 80 TYR A C 1
ATOM 612 O O . TYR A 1 80 ? -3.820 1.932 -14.573 1.00 76.62 80 TYR A O 1
ATOM 620 N N . ASP A 1 81 ? -2.526 2.764 -16.213 1.00 74.19 81 ASP A N 1
ATOM 621 C CA . ASP A 1 81 ? -3.622 3.428 -16.934 1.00 74.19 81 ASP A CA 1
ATOM 622 C C . ASP A 1 81 ? -4.496 2.442 -17.738 1.00 74.19 81 ASP A C 1
ATOM 624 O O . ASP A 1 81 ? -5.561 2.811 -18.233 1.00 74.19 81 ASP A O 1
ATOM 628 N N . GLY A 1 82 ? -4.080 1.172 -17.819 1.00 66.12 82 GLY A N 1
ATOM 629 C CA . GLY A 1 82 ? -4.765 0.117 -18.556 1.00 66.12 82 GLY A CA 1
ATOM 630 C C . GLY A 1 82 ? -4.502 0.227 -20.060 1.00 66.12 82 GLY A C 1
ATOM 631 O O . GLY A 1 82 ? -5.018 1.130 -20.722 1.00 66.12 82 GLY A O 1
ATOM 632 N N . PRO A 1 83 ? -3.737 -0.693 -20.668 1.00 62.62 83 PRO A N 1
ATOM 633 C CA . PRO A 1 83 ? -3.567 -0.662 -22.110 1.00 62.62 83 PRO A CA 1
ATOM 634 C C . PRO A 1 83 ? -4.899 -1.017 -22.777 1.00 62.62 83 PRO A C 1
ATOM 636 O O . PRO A 1 83 ? -5.501 -2.037 -22.450 1.00 62.62 83 PRO A O 1
ATOM 639 N N . VAL A 1 84 ? -5.316 -0.224 -23.770 1.00 58.16 84 VAL A N 1
ATOM 640 C CA . VAL A 1 84 ? -6.579 -0.389 -24.529 1.00 58.16 84 VAL A CA 1
ATOM 641 C C . VAL A 1 84 ? -6.758 -1.809 -25.105 1.00 58.16 84 VAL A C 1
ATOM 643 O O . VAL A 1 84 ? -7.878 -2.229 -25.381 1.00 58.16 84 VAL A O 1
ATOM 646 N N . PHE A 1 85 ? -5.666 -2.572 -25.242 1.00 58.56 85 PHE A N 1
ATOM 647 C CA . PHE A 1 85 ? -5.651 -3.932 -25.786 1.00 58.56 85 PHE A CA 1
ATOM 648 C C . PHE A 1 85 ? -5.008 -4.993 -24.872 1.00 58.56 85 PHE A C 1
ATOM 650 O O . PHE A 1 85 ? -4.864 -6.136 -25.306 1.00 58.56 85 PHE A O 1
ATOM 657 N N . ALA A 1 86 ? -4.598 -4.670 -23.637 1.00 52.41 86 ALA A N 1
ATOM 658 C CA . ALA A 1 86 ? -3.912 -5.649 -22.785 1.00 52.41 86 ALA A CA 1
ATOM 659 C C . ALA A 1 86 ? -4.861 -6.355 -21.817 1.00 52.41 86 ALA A C 1
ATOM 661 O O . ALA A 1 86 ? -5.598 -5.747 -21.048 1.00 52.41 86 ALA A O 1
ATOM 662 N N . THR A 1 87 ? -4.775 -7.679 -21.826 1.00 56.78 87 THR A N 1
ATOM 663 C CA . THR A 1 87 ? -5.574 -8.602 -21.015 1.00 56.78 87 THR A CA 1
ATOM 664 C C . THR A 1 87 ? -4.808 -9.027 -19.748 1.00 56.78 87 THR A C 1
ATOM 666 O O . THR A 1 87 ? -4.712 -10.213 -19.443 1.00 56.78 87 THR A O 1
ATOM 669 N N . GLY A 1 88 ? -4.191 -8.081 -19.021 1.00 59.25 88 GLY A N 1
ATOM 670 C CA . GLY A 1 88 ? -3.452 -8.388 -17.786 1.00 59.25 88 GLY A CA 1
ATOM 671 C C . GLY A 1 88 ? -2.734 -7.201 -17.133 1.00 59.25 88 GLY A C 1
ATOM 672 O O . GLY A 1 88 ? -2.695 -6.109 -17.685 1.00 59.25 88 GLY A O 1
ATOM 673 N N . ASN A 1 89 ? -2.118 -7.444 -15.969 1.00 61.44 89 ASN A N 1
ATOM 674 C CA . ASN A 1 89 ? -1.410 -6.432 -15.162 1.00 61.44 89 ASN A CA 1
ATOM 675 C C . ASN A 1 89 ? -0.040 -6.004 -15.738 1.00 61.44 89 ASN A C 1
ATOM 677 O O . ASN A 1 89 ? 0.697 -5.296 -15.060 1.00 61.44 89 ASN A O 1
ATOM 681 N N . ASP A 1 90 ? 0.318 -6.470 -16.943 1.00 66.19 90 ASP A N 1
ATOM 682 C CA . ASP A 1 90 ? 1.531 -6.099 -17.698 1.00 66.19 90 ASP A CA 1
ATOM 683 C C . ASP A 1 90 ? 2.856 -6.207 -16.897 1.00 66.19 90 ASP A C 1
ATOM 685 O O . ASP A 1 90 ? 3.846 -5.538 -17.181 1.00 66.19 90 ASP A O 1
ATOM 689 N N . ILE A 1 91 ? 2.887 -7.095 -15.894 1.00 67.25 91 ILE A N 1
ATOM 690 C CA . ILE A 1 91 ? 4.093 -7.511 -15.166 1.00 67.25 91 ILE A CA 1
ATOM 691 C C . ILE A 1 91 ? 4.365 -8.962 -15.550 1.00 67.25 91 ILE A C 1
ATOM 693 O O . ILE A 1 91 ? 3.629 -9.870 -15.153 1.00 67.25 91 ILE A O 1
ATOM 697 N N . SER A 1 92 ? 5.405 -9.183 -16.351 1.00 72.62 92 SER A N 1
ATOM 698 C CA . SER A 1 92 ? 5.847 -10.533 -16.702 1.00 72.62 92 SER A CA 1
ATOM 699 C C . SER A 1 92 ? 6.676 -11.159 -15.573 1.00 72.62 92 SER A C 1
ATOM 701 O O . SER A 1 92 ? 7.174 -10.476 -14.674 1.00 72.62 92 SER A O 1
ATOM 703 N N . ARG A 1 93 ? 6.862 -12.484 -15.606 1.00 70.50 93 ARG A N 1
ATOM 704 C CA . ARG A 1 93 ? 7.728 -13.172 -14.633 1.00 70.50 93 ARG A CA 1
ATOM 705 C C . ARG A 1 93 ? 9.183 -12.714 -14.763 1.00 70.50 93 ARG A C 1
ATOM 707 O O . ARG A 1 93 ? 9.897 -12.692 -13.763 1.00 70.50 93 ARG A O 1
ATOM 714 N N . GLU A 1 94 ? 9.612 -12.340 -15.967 1.00 75.12 94 GLU A N 1
ATOM 715 C CA . GLU A 1 94 ? 10.943 -11.789 -16.226 1.00 75.12 94 GLU A CA 1
ATOM 716 C C . GLU A 1 94 ? 11.113 -10.356 -15.698 1.00 75.12 94 GLU A C 1
ATOM 718 O O . GLU A 1 94 ? 12.244 -9.934 -15.455 1.00 75.12 94 GLU A O 1
ATOM 723 N N . ASP A 1 95 ? 10.018 -9.620 -15.490 1.00 73.56 95 ASP A N 1
ATOM 724 C CA . ASP A 1 95 ? 10.032 -8.259 -14.940 1.00 73.56 95 ASP A CA 1
ATOM 725 C C . ASP A 1 95 ? 10.148 -8.237 -13.410 1.00 73.56 95 ASP A C 1
ATOM 727 O O . ASP A 1 95 ? 10.675 -7.280 -12.840 1.00 73.56 95 ASP A O 1
ATOM 731 N N . TYR A 1 96 ? 9.727 -9.313 -12.739 1.00 70.62 96 TYR A N 1
ATOM 732 C CA . TYR A 1 96 ? 9.811 -9.448 -11.283 1.00 70.62 96 TYR A CA 1
ATOM 733 C C . TYR A 1 96 ? 11.243 -9.285 -10.728 1.00 70.62 96 TYR A C 1
ATOM 735 O O . TYR A 1 96 ? 11.431 -8.484 -9.812 1.00 70.62 96 TYR A O 1
ATOM 743 N N . PRO A 1 97 ? 12.287 -9.952 -11.274 1.00 71.62 97 PRO A N 1
ATOM 744 C CA . PRO A 1 97 ? 13.666 -9.720 -10.836 1.00 71.62 97 PRO A CA 1
ATOM 745 C C . PRO A 1 97 ? 14.233 -8.361 -11.280 1.00 71.62 97 PRO A C 1
ATOM 747 O O . PRO A 1 97 ? 15.260 -7.943 -10.756 1.00 71.62 97 PRO A O 1
ATOM 750 N N . LYS A 1 98 ? 13.584 -7.661 -12.221 1.00 71.31 98 LYS A N 1
ATOM 751 C CA . LYS A 1 98 ? 14.017 -6.346 -12.731 1.00 71.31 98 LYS A CA 1
ATOM 752 C C . LYS A 1 98 ? 13.460 -5.166 -11.925 1.00 71.31 98 LYS A C 1
ATOM 754 O O . LYS A 1 98 ? 13.618 -4.022 -12.337 1.00 71.31 98 LYS A O 1
ATOM 759 N N . GLY A 1 99 ? 12.813 -5.428 -10.788 1.00 68.50 99 GLY A N 1
ATOM 760 C CA . GLY A 1 99 ? 12.326 -4.394 -9.870 1.00 68.50 99 GLY A CA 1
ATOM 761 C C . GLY A 1 99 ? 10.826 -4.107 -9.948 1.00 68.50 99 GLY A C 1
ATOM 762 O O . GLY A 1 99 ? 10.330 -3.323 -9.141 1.00 68.50 99 GLY A O 1
ATOM 763 N N . TYR A 1 100 ? 10.075 -4.774 -10.833 1.00 72.44 100 TYR A N 1
ATOM 764 C CA . TYR A 1 100 ? 8.604 -4.750 -10.827 1.00 72.44 100 TYR A CA 1
ATOM 765 C C . TYR A 1 100 ? 8.051 -5.745 -9.795 1.00 72.44 100 TYR A C 1
ATOM 767 O O . TYR A 1 100 ? 7.337 -6.694 -10.124 1.00 72.44 100 TYR A O 1
ATOM 775 N N . SER A 1 101 ? 8.443 -5.558 -8.534 1.00 70.81 101 SER A N 1
ATOM 776 C CA . SER A 1 101 ? 8.124 -6.442 -7.411 1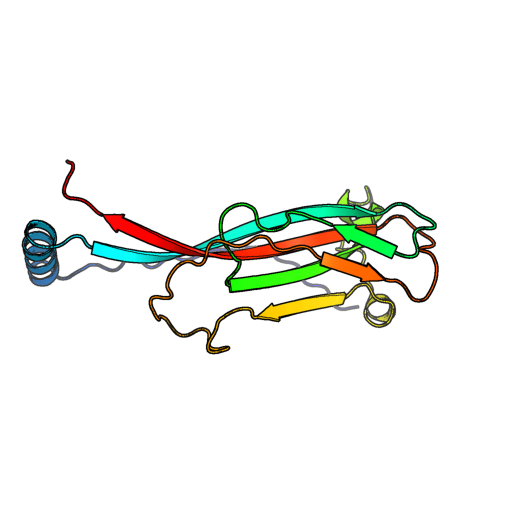.00 70.81 101 SER A CA 1
ATOM 777 C C . SER A 1 101 ? 7.395 -5.707 -6.285 1.00 70.81 101 SER A C 1
ATOM 779 O O . SER A 1 101 ? 7.417 -4.478 -6.194 1.00 70.81 101 SER A O 1
ATOM 781 N N . LEU A 1 102 ? 6.744 -6.479 -5.412 1.00 81.69 102 LEU A N 1
ATOM 782 C CA . LEU A 1 102 ? 6.113 -5.980 -4.192 1.00 81.69 102 LEU A CA 1
ATOM 783 C C . LEU A 1 102 ? 7.097 -6.059 -3.022 1.00 81.69 102 LEU A C 1
ATOM 785 O O . LEU A 1 102 ? 7.644 -7.123 -2.734 1.00 81.69 102 LEU A O 1
ATOM 789 N N . PHE A 1 103 ? 7.270 -4.948 -2.317 1.00 84.12 103 PHE A N 1
ATOM 790 C CA . PHE A 1 103 ? 8.050 -4.855 -1.090 1.00 84.12 103 PHE A CA 1
ATOM 791 C C . PHE A 1 103 ? 7.103 -4.600 0.074 1.00 84.12 103 PHE A C 1
ATOM 793 O O . PHE A 1 103 ? 6.520 -3.524 0.176 1.00 84.12 103 PHE A O 1
ATOM 800 N N . ALA A 1 104 ? 6.922 -5.596 0.934 1.00 85.06 104 ALA A N 1
ATOM 801 C CA . ALA A 1 104 ? 6.090 -5.480 2.123 1.00 85.06 104 ALA A CA 1
ATOM 802 C C . ALA A 1 104 ? 6.970 -5.261 3.355 1.00 85.06 104 ALA A C 1
ATOM 804 O O . ALA A 1 104 ? 7.879 -6.046 3.619 1.00 85.06 104 ALA A O 1
ATOM 805 N N . PHE A 1 105 ? 6.668 -4.215 4.114 1.00 83.69 105 PHE A N 1
ATOM 806 C CA . PHE A 1 105 ? 7.296 -3.912 5.389 1.00 83.69 105 PHE A CA 1
ATOM 807 C C . PHE A 1 105 ? 6.231 -3.950 6.478 1.00 83.69 105 PHE A C 1
ATOM 809 O O . PHE A 1 105 ? 5.223 -3.238 6.408 1.00 83.69 105 PHE A O 1
ATOM 816 N N . ASP A 1 106 ? 6.459 -4.799 7.473 1.00 82.25 106 ASP A N 1
ATOM 817 C CA . ASP A 1 106 ? 5.652 -4.838 8.683 1.00 82.25 106 ASP A CA 1
ATOM 818 C C . ASP A 1 106 ? 6.251 -3.868 9.705 1.00 82.25 106 ASP A C 1
ATOM 820 O O . ASP A 1 106 ? 7.435 -3.954 10.036 1.00 82.25 106 ASP A O 1
ATOM 824 N N . LEU A 1 107 ? 5.446 -2.903 10.141 1.00 77.56 107 LEU A N 1
ATOM 825 C CA . LEU A 1 107 ? 5.827 -1.863 11.095 1.00 77.56 107 LEU A CA 1
ATOM 826 C C . LEU A 1 107 ? 5.179 -2.098 12.468 1.00 77.56 107 LEU A C 1
ATOM 828 O O . LEU A 1 107 ? 5.300 -1.251 13.361 1.00 77.56 107 LEU A O 1
ATOM 832 N N . THR A 1 108 ? 4.494 -3.232 12.655 1.00 74.00 108 THR A N 1
ATOM 833 C CA . THR A 1 108 ? 3.953 -3.618 13.959 1.00 74.00 108 THR A CA 1
ATOM 834 C C . THR A 1 108 ? 5.089 -3.811 14.973 1.00 74.00 108 THR A C 1
ATOM 836 O O . THR A 1 108 ? 6.137 -4.376 14.649 1.00 74.00 108 THR A O 1
ATOM 839 N N . PRO A 1 109 ? 4.930 -3.316 16.215 1.00 66.94 109 PRO A N 1
ATOM 840 C CA . PRO A 1 109 ? 5.998 -3.320 17.218 1.00 66.94 109 PRO A CA 1
ATOM 841 C C . PRO A 1 109 ? 6.421 -4.725 17.670 1.00 66.94 109 PRO A C 1
ATOM 843 O O . PRO A 1 109 ? 7.503 -4.886 18.227 1.00 66.94 109 PRO A O 1
ATOM 846 N N . ASP A 1 110 ? 5.573 -5.721 17.459 1.00 68.81 110 ASP A N 1
ATOM 847 C CA . ASP A 1 110 ? 5.771 -7.121 17.816 1.00 68.81 110 ASP A CA 1
ATOM 848 C C . ASP A 1 110 ? 5.941 -8.037 16.595 1.00 68.81 110 ASP A C 1
ATOM 850 O O . ASP A 1 110 ? 6.096 -9.246 16.772 1.00 68.81 110 ASP A O 1
ATOM 854 N N . LEU A 1 111 ? 5.935 -7.479 15.373 1.00 61.00 111 LEU A N 1
ATOM 855 C CA . LEU A 1 111 ? 6.030 -8.215 14.103 1.00 61.00 111 LEU A CA 1
ATOM 856 C C . LEU A 1 111 ? 4.986 -9.342 13.979 1.00 61.00 111 LEU A C 1
ATOM 858 O O . LEU A 1 111 ? 5.190 -10.316 13.249 1.00 61.00 111 LEU A O 1
ATOM 862 N N . CYS A 1 112 ? 3.880 -9.238 14.718 1.00 58.25 112 CYS A N 1
ATOM 863 C CA . CYS A 1 112 ? 2.883 -10.285 14.844 1.00 58.25 112 CYS A CA 1
ATOM 864 C C . CYS A 1 112 ? 1.509 -9.717 14.502 1.00 58.25 112 CYS A C 1
ATOM 866 O O . CYS A 1 112 ? 1.070 -8.704 15.029 1.00 58.25 112 CYS A O 1
ATOM 868 N N . SER A 1 113 ? 0.782 -10.396 13.621 1.00 54.50 113 SER A N 1
ATOM 869 C CA . SER A 1 113 ? -0.545 -9.965 13.178 1.00 54.50 113 SER A CA 1
ATOM 870 C C . SER A 1 113 ? -1.670 -10.352 14.149 1.00 54.50 113 SER A C 1
ATOM 872 O O . SER A 1 113 ? -2.802 -10.540 13.703 1.00 54.50 113 SER A O 1
ATOM 874 N N . CYS A 1 114 ? -1.368 -10.548 15.435 1.00 53.38 114 CYS A N 1
ATOM 875 C CA . CYS A 1 114 ? -2.347 -10.992 16.427 1.00 53.38 114 CYS A CA 1
ATOM 876 C C . CYS A 1 114 ? -3.315 -9.853 16.791 1.00 53.38 114 CYS A C 1
ATOM 878 O O . CYS A 1 114 ? -2.941 -8.684 16.742 1.00 53.38 114 CYS A O 1
ATOM 880 N N . ASP A 1 115 ? -4.557 -10.192 17.157 1.00 54.38 115 ASP A N 1
ATOM 881 C CA . ASP A 1 115 ? -5.617 -9.243 17.546 1.00 54.38 115 ASP A CA 1
ATOM 882 C C . ASP A 1 115 ? -5.322 -8.591 18.911 1.00 54.38 115 ASP A C 1
ATOM 884 O O . ASP A 1 115 ? -6.011 -8.808 19.910 1.00 54.38 115 ASP A O 1
ATOM 888 N N . GLN A 1 116 ? -4.258 -7.796 18.972 1.00 59.31 116 GLN A N 1
ATOM 889 C CA . GLN A 1 116 ? -3.873 -7.026 20.140 1.00 59.31 116 GLN A CA 1
ATOM 890 C C . GLN A 1 116 ? -4.177 -5.544 19.910 1.00 59.31 116 GLN A C 1
ATOM 892 O O . GLN A 1 116 ? -3.978 -4.991 18.830 1.00 59.31 116 GLN A O 1
ATOM 897 N N . PHE A 1 117 ? -4.691 -4.883 20.946 1.00 58.47 117 PHE A N 1
ATOM 898 C CA . PHE A 1 117 ? -4.939 -3.446 20.915 1.00 58.47 117 PHE A CA 1
ATOM 899 C C . PHE A 1 117 ? -3.602 -2.700 20.955 1.00 58.47 117 PHE A C 1
ATOM 901 O O . PHE A 1 117 ? -3.056 -2.457 22.034 1.00 58.47 117 PHE A O 1
ATOM 908 N N . TYR A 1 118 ? -3.066 -2.328 19.795 1.00 63.59 118 TYR A N 1
ATOM 909 C CA . TYR A 1 118 ? -1.929 -1.415 19.749 1.00 63.59 118 TYR A CA 1
ATOM 910 C C . TYR A 1 118 ? -2.394 0.021 19.974 1.00 63.59 118 TYR A C 1
ATOM 912 O O . TYR A 1 118 ? -3.449 0.455 19.506 1.00 63.59 118 TYR A O 1
ATOM 920 N N . VAL A 1 119 ? -1.574 0.783 20.695 1.00 63.97 119 VAL A N 1
ATOM 921 C CA . VAL A 1 119 ? -1.727 2.235 20.761 1.00 63.97 119 VAL A CA 1
ATOM 922 C C . VAL A 1 119 ? -1.480 2.782 19.359 1.00 63.97 119 VAL A C 1
ATOM 924 O O . VAL A 1 119 ? -0.391 2.592 18.815 1.00 63.97 119 VAL A O 1
ATOM 927 N N . ILE A 1 120 ? -2.475 3.466 18.787 1.00 67.44 120 ILE A N 1
ATOM 928 C CA . ILE A 1 120 ? -2.331 4.147 17.498 1.00 67.44 120 ILE A CA 1
ATOM 929 C C . ILE A 1 120 ? -1.239 5.202 17.662 1.00 67.44 120 ILE A C 1
ATOM 931 O O . ILE A 1 120 ? -1.393 6.173 18.406 1.00 67.44 120 ILE A O 1
ATOM 935 N N . LYS A 1 121 ? -0.109 4.987 16.992 1.00 68.81 121 LYS A N 1
ATOM 936 C CA . LYS A 1 121 ? 1.003 5.934 16.997 1.00 68.81 121 LYS A CA 1
ATOM 937 C C . LYS A 1 121 ? 0.758 6.983 15.923 1.00 68.81 121 LYS A C 1
ATOM 939 O O . LYS A 1 121 ? 0.408 6.653 14.793 1.00 68.81 121 LYS A O 1
ATOM 944 N N . THR A 1 122 ? 0.988 8.244 16.258 1.00 74.12 122 THR A N 1
ATOM 945 C CA . THR A 1 122 ? 1.038 9.328 15.274 1.00 74.12 122 THR A CA 1
ATOM 946 C C . THR A 1 122 ? 2.452 9.407 14.722 1.00 74.12 122 THR A C 1
ATOM 948 O O . THR A 1 122 ? 3.413 9.486 15.484 1.00 74.12 122 THR A O 1
ATOM 951 N N . GLY A 1 123 ? 2.592 9.385 13.403 1.00 73.88 123 GLY A N 1
ATOM 952 C CA . GLY A 1 123 ? 3.890 9.472 12.754 1.00 73.88 123 GLY A CA 1
ATOM 953 C C . GLY A 1 123 ? 3.738 9.793 11.281 1.00 73.88 123 GLY A C 1
ATOM 954 O O . GLY A 1 123 ? 2.700 9.508 10.681 1.00 73.88 123 GLY A O 1
ATOM 955 N N . ASN A 1 124 ? 4.775 10.407 10.725 1.00 79.62 124 ASN A N 1
ATOM 956 C CA . ASN A 1 124 ? 4.910 10.550 9.292 1.00 79.62 124 ASN A CA 1
ATOM 957 C C . ASN A 1 124 ? 5.811 9.431 8.752 1.00 79.62 124 ASN A C 1
ATOM 959 O O . ASN A 1 124 ? 6.806 9.087 9.389 1.00 79.62 124 ASN A O 1
ATOM 963 N N . LEU A 1 125 ? 5.466 8.891 7.588 1.00 84.19 125 LEU A N 1
ATOM 964 C CA . LEU A 1 125 ? 6.298 7.945 6.858 1.00 84.19 125 LEU A CA 1
ATOM 965 C C . LEU A 1 125 ? 6.728 8.598 5.546 1.00 84.19 125 LEU A C 1
ATOM 967 O O . LEU A 1 125 ? 5.887 9.015 4.744 1.00 84.19 125 LEU A O 1
ATOM 971 N N . ASP A 1 126 ? 8.041 8.652 5.353 1.00 88.69 126 ASP A N 1
ATOM 972 C CA . ASP A 1 126 ? 8.688 9.093 4.126 1.00 88.69 126 ASP A CA 1
ATOM 973 C C . ASP A 1 126 ? 9.428 7.901 3.521 1.00 88.69 126 ASP A C 1
ATOM 975 O O . ASP A 1 126 ? 10.060 7.117 4.232 1.00 88.69 126 ASP A O 1
ATOM 979 N N . VAL A 1 127 ? 9.352 7.756 2.201 1.00 87.88 127 VAL A N 1
ATOM 980 C CA . VAL A 1 127 ? 10.007 6.667 1.473 1.00 87.88 127 VAL A CA 1
ATOM 981 C C . VAL A 1 127 ? 11.048 7.255 0.538 1.00 87.88 127 VAL A C 1
ATOM 983 O O . VAL A 1 127 ? 10.723 8.003 -0.385 1.00 87.88 127 VAL A O 1
ATOM 986 N N . GLY A 1 128 ? 12.308 6.902 0.780 1.00 89.88 128 GLY A N 1
ATOM 987 C CA . GLY A 1 128 ? 13.420 7.176 -0.121 1.00 89.88 128 GLY A CA 1
ATOM 988 C C . GLY A 1 128 ? 13.631 6.009 -1.078 1.00 89.88 128 GLY A C 1
ATOM 989 O O . GLY A 1 128 ? 13.803 4.873 -0.644 1.00 89.88 128 GLY A O 1
ATOM 990 N N . LEU A 1 129 ? 13.623 6.296 -2.373 1.00 88.56 129 LEU A N 1
ATOM 991 C CA . LEU A 1 129 ? 13.895 5.342 -3.439 1.00 88.56 129 LEU A CA 1
ATOM 992 C C . LEU A 1 129 ? 15.170 5.763 -4.163 1.00 88.56 129 LEU A C 1
ATOM 994 O O . LEU A 1 129 ? 15.276 6.906 -4.612 1.00 88.56 129 LEU A O 1
ATOM 998 N N . THR A 1 130 ? 16.105 4.831 -4.305 1.00 89.38 130 THR A N 1
ATOM 999 C CA . THR A 1 130 ? 17.322 4.994 -5.104 1.00 89.38 130 THR A CA 1
ATOM 1000 C C . THR A 1 130 ? 17.404 3.820 -6.064 1.00 89.38 130 THR A C 1
ATOM 1002 O O . THR A 1 130 ? 17.349 2.666 -5.639 1.00 89.38 130 THR A O 1
ATOM 1005 N N . PHE A 1 131 ? 17.507 4.117 -7.351 1.00 85.31 131 PHE A N 1
ATOM 1006 C CA . PHE A 1 131 ? 17.598 3.134 -8.421 1.00 85.31 131 PHE A CA 1
ATOM 1007 C C . PHE A 1 131 ? 19.066 2.943 -8.811 1.00 85.31 131 PHE A C 1
ATOM 1009 O O . PHE A 1 131 ? 19.850 3.891 -8.755 1.00 85.31 131 PHE A O 1
ATOM 1016 N N . ALA A 1 132 ? 19.439 1.713 -9.175 1.00 85.94 132 ALA A N 1
ATOM 1017 C CA . ALA A 1 132 ? 20.803 1.405 -9.610 1.00 85.94 132 ALA A CA 1
ATOM 1018 C C . ALA A 1 132 ? 21.154 2.151 -10.908 1.00 85.94 132 ALA A C 1
ATOM 1020 O O . ALA A 1 132 ? 22.209 2.773 -10.993 1.00 85.94 132 ALA A O 1
ATOM 1021 N N . ASP A 1 133 ? 20.216 2.158 -11.856 1.00 84.62 133 ASP A N 1
ATOM 1022 C CA . ASP A 1 133 ? 20.282 2.910 -13.103 1.00 84.62 133 ASP A CA 1
ATOM 1023 C C . ASP A 1 133 ? 19.124 3.912 -13.185 1.00 84.62 133 ASP A C 1
ATOM 1025 O O . ASP A 1 133 ? 18.111 3.796 -12.488 1.00 84.62 133 ASP A O 1
ATOM 1029 N N . SER A 1 134 ? 19.269 4.924 -14.041 1.00 86.31 134 SER A N 1
ATOM 1030 C CA . SER A 1 134 ? 18.183 5.877 -14.294 1.00 86.31 134 SER A CA 1
ATOM 1031 C C . SER A 1 134 ? 17.024 5.180 -15.004 1.00 86.31 134 SER A C 1
ATOM 1033 O O . SER A 1 134 ? 17.248 4.458 -15.968 1.00 86.31 134 SER A O 1
ATOM 1035 N N . LEU A 1 135 ? 15.787 5.427 -14.563 1.00 85.50 135 LEU A N 1
ATOM 1036 C CA . LEU A 1 135 ? 14.603 4.764 -15.120 1.00 85.50 135 LEU A CA 1
ATOM 1037 C C . LEU A 1 135 ? 14.439 5.022 -16.629 1.00 85.50 135 LEU A C 1
ATOM 1039 O O . LEU A 1 135 ? 14.323 6.176 -17.048 1.00 85.50 135 LEU A O 1
ATOM 1043 N N . ASP A 1 136 ? 14.350 3.964 -17.433 1.00 85.44 136 ASP A N 1
ATOM 1044 C CA . ASP A 1 136 ? 14.106 4.082 -18.879 1.00 85.44 136 ASP A CA 1
ATOM 1045 C C . ASP A 1 136 ? 12.687 4.580 -19.184 1.00 85.44 136 ASP A C 1
ATOM 1047 O O . ASP A 1 136 ? 12.476 5.435 -20.048 1.00 85.44 136 ASP A O 1
ATOM 1051 N N . ASP A 1 137 ? 11.715 4.094 -18.410 1.00 84.06 137 ASP A N 1
ATOM 1052 C CA . ASP A 1 137 ? 10.298 4.415 -18.531 1.00 84.06 137 ASP A CA 1
ATOM 1053 C C . ASP A 1 137 ? 9.718 4.987 -17.235 1.00 84.06 137 ASP A C 1
ATOM 1055 O O . ASP A 1 137 ? 10.250 4.807 -16.141 1.00 84.06 137 ASP A O 1
ATOM 1059 N N . SER A 1 138 ? 8.616 5.728 -17.365 1.00 86.75 138 SER A N 1
ATOM 1060 C CA . SER A 1 138 ? 7.915 6.286 -16.216 1.00 86.75 138 SER A CA 1
ATOM 1061 C C . SER A 1 138 ? 7.158 5.172 -15.512 1.00 86.75 138 SER A C 1
ATOM 1063 O O . SER A 1 138 ? 6.392 4.432 -16.140 1.00 86.75 138 SER A O 1
ATOM 1065 N N . ILE A 1 139 ? 7.338 5.092 -14.203 1.00 87.44 139 ILE A N 1
ATOM 1066 C CA . ILE A 1 139 ? 6.722 4.072 -13.361 1.00 87.44 139 ILE A CA 1
ATOM 1067 C C . ILE A 1 139 ? 5.732 4.719 -12.402 1.00 87.44 139 ILE A C 1
ATOM 1069 O O . ILE A 1 139 ? 5.880 5.876 -12.006 1.00 87.44 139 ILE A O 1
ATOM 1073 N N . VAL A 1 140 ? 4.724 3.959 -12.008 1.00 88.81 140 VAL A N 1
ATOM 1074 C CA . VAL A 1 140 ? 3.822 4.312 -10.919 1.00 88.81 140 VAL A CA 1
ATOM 1075 C C . VAL A 1 140 ? 4.185 3.439 -9.728 1.00 88.81 140 VAL A C 1
ATOM 1077 O O . VAL A 1 140 ? 4.280 2.217 -9.828 1.00 88.81 140 VAL A O 1
ATOM 1080 N N . VAL A 1 141 ? 4.417 4.083 -8.593 1.00 89.31 141 VAL A N 1
ATOM 1081 C CA . VAL A 1 141 ? 4.644 3.420 -7.313 1.00 89.31 141 VAL A CA 1
ATOM 1082 C C . VAL A 1 141 ? 3.334 3.427 -6.548 1.00 89.31 141 VAL A C 1
ATOM 1084 O O . VAL A 1 141 ? 2.754 4.490 -6.322 1.00 89.31 141 VAL A O 1
ATOM 1087 N N . ILE A 1 142 ? 2.866 2.250 -6.156 1.00 89.94 142 ILE A N 1
ATOM 1088 C CA . ILE A 1 142 ? 1.640 2.054 -5.389 1.00 89.94 142 ILE A CA 1
ATOM 1089 C C . ILE A 1 142 ? 2.029 1.737 -3.948 1.00 89.94 142 ILE A C 1
ATOM 1091 O O . ILE A 1 142 ? 2.754 0.783 -3.686 1.00 89.94 142 ILE A O 1
ATOM 1095 N N . PHE A 1 143 ? 1.517 2.529 -3.018 1.00 89.88 143 PHE A N 1
ATOM 1096 C CA . PHE A 1 143 ? 1.643 2.346 -1.581 1.00 89.88 143 PHE A CA 1
ATOM 1097 C C . PHE A 1 143 ? 0.323 1.823 -1.038 1.00 89.88 143 PHE A C 1
ATOM 1099 O O . PHE A 1 143 ? -0.676 2.540 -1.015 1.00 89.88 143 PHE A O 1
ATOM 1106 N N . TYR A 1 144 ? 0.323 0.586 -0.576 1.00 90.00 144 TYR A N 1
ATOM 1107 C CA . TYR A 1 144 ? -0.757 -0.000 0.194 1.00 90.00 144 TYR A CA 1
ATOM 1108 C C . TYR A 1 144 ? -0.429 0.162 1.676 1.00 90.00 144 TYR A C 1
ATOM 1110 O O . TYR A 1 144 ? 0.577 -0.351 2.157 1.00 90.00 144 TYR A O 1
ATOM 1118 N N . LEU A 1 145 ? -1.254 0.920 2.384 1.00 88.12 145 LEU A N 1
ATOM 1119 C CA . LEU A 1 145 ? -1.019 1.346 3.756 1.00 88.12 145 LEU A CA 1
ATOM 1120 C C . LEU A 1 145 ? -2.121 0.774 4.644 1.00 88.12 145 LEU A C 1
ATOM 1122 O O . LEU A 1 145 ? -3.290 1.126 4.476 1.00 88.12 145 LEU A O 1
ATOM 1126 N N . GLU A 1 146 ? -1.755 -0.089 5.585 1.00 86.69 146 GLU A N 1
ATOM 1127 C CA . GLU A 1 146 ? -2.664 -0.582 6.620 1.00 86.69 146 GLU A CA 1
ATOM 1128 C C . GLU A 1 146 ? -2.516 0.257 7.887 1.00 86.69 146 GLU A C 1
ATOM 1130 O O . GLU A 1 146 ? -1.405 0.542 8.335 1.00 86.69 146 GLU A O 1
ATOM 1135 N N . TYR A 1 147 ? -3.646 0.616 8.484 1.00 83.06 147 TYR A N 1
ATOM 1136 C CA . TYR A 1 147 ? -3.728 1.337 9.744 1.00 83.06 147 TYR A CA 1
ATOM 1137 C C . TYR A 1 147 ? -4.604 0.569 10.717 1.00 83.06 147 TYR A C 1
ATOM 1139 O O . TYR A 1 147 ? -5.706 0.139 10.357 1.00 83.06 147 TYR A O 1
ATOM 1147 N N . ASP A 1 148 ? -4.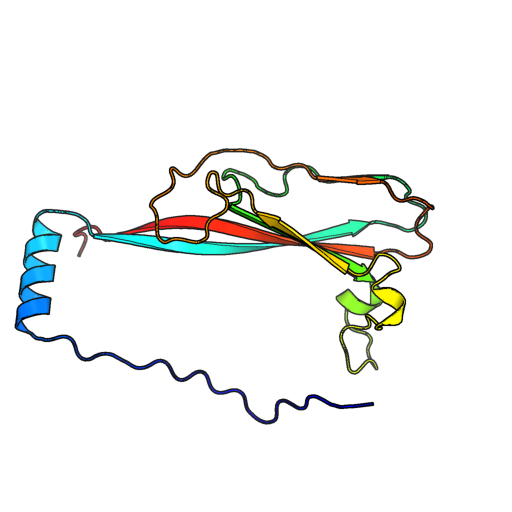158 0.491 11.964 1.00 78.88 148 ASP A N 1
ATOM 1148 C CA . ASP A 1 148 ? -5.020 0.071 13.058 1.00 78.88 148 ASP A CA 1
ATOM 1149 C C . ASP A 1 148 ? -5.970 1.212 13.419 1.00 78.88 148 ASP A C 1
ATOM 1151 O O . ASP A 1 148 ? -5.566 2.356 13.635 1.00 78.88 148 ASP A O 1
ATOM 1155 N N . ASN A 1 149 ? -7.259 0.905 13.454 1.00 73.38 149 ASN A N 1
ATOM 1156 C CA . ASN A 1 149 ? -8.299 1.832 13.859 1.00 73.38 149 ASN A CA 1
ATOM 1157 C C . ASN A 1 149 ? -9.205 1.156 14.893 1.00 73.38 149 ASN A C 1
ATOM 1159 O O . ASN A 1 149 ? -9.315 -0.069 14.947 1.00 73.38 149 ASN A O 1
ATOM 1163 N N . LEU A 1 150 ? -9.853 1.956 15.731 1.00 77.19 150 LEU A N 1
ATOM 1164 C CA . LEU A 1 150 ? -10.727 1.474 16.791 1.00 77.19 150 LEU A CA 1
ATOM 1165 C C . LEU A 1 150 ? -12.114 2.078 16.603 1.00 77.19 150 LEU A C 1
ATOM 1167 O O . LEU A 1 150 ? -12.296 3.287 16.728 1.00 77.19 150 LEU A O 1
ATOM 1171 N N . LEU A 1 151 ? -13.099 1.236 16.300 1.00 76.50 151 LEU A N 1
ATOM 1172 C CA . LEU A 1 151 ? -14.494 1.649 16.269 1.00 76.50 151 LEU A CA 1
ATOM 1173 C C . LEU A 1 151 ? -15.077 1.536 17.680 1.00 76.50 151 LEU A C 1
ATOM 1175 O O . LEU A 1 151 ? -15.115 0.448 18.252 1.00 76.50 151 LEU A O 1
ATOM 1179 N N . GLU A 1 152 ? -15.560 2.649 18.224 1.00 79.25 152 GLU A N 1
ATOM 1180 C CA . GLU A 1 152 ? -16.256 2.674 19.511 1.00 79.25 152 GLU A CA 1
ATOM 1181 C C . GLU A 1 152 ? -17.757 2.877 19.295 1.00 79.25 152 GLU A C 1
ATOM 1183 O O . GLU A 1 152 ? -18.184 3.862 18.690 1.00 79.25 152 GLU A O 1
ATOM 1188 N N . ILE A 1 153 ? -18.571 1.942 19.789 1.00 78.25 153 ILE A N 1
ATOM 1189 C CA . ILE A 1 153 ? -20.029 2.080 19.783 1.00 78.25 153 ILE A CA 1
ATOM 1190 C C . ILE A 1 153 ? -20.458 2.698 21.114 1.00 78.25 153 ILE A C 1
ATOM 1192 O O . ILE A 1 153 ? -20.350 2.076 22.173 1.00 78.25 153 ILE A O 1
ATOM 1196 N N . ASN A 1 154 ? -20.963 3.929 21.031 1.00 68.69 154 ASN A N 1
ATOM 1197 C CA . ASN A 1 154 ? -21.508 4.688 22.153 1.00 68.69 154 ASN A CA 1
ATOM 1198 C C . ASN A 1 154 ? -23.041 4.602 22.176 1.00 68.69 154 ASN A C 1
ATOM 1200 O O . ASN A 1 154 ? -23.677 4.453 21.136 1.00 68.69 154 ASN A O 1
ATOM 1204 N N . LYS A 1 155 ? -23.641 4.783 23.358 1.00 64.12 155 LYS A N 1
ATOM 1205 C CA . LYS A 1 155 ? -25.091 4.686 23.628 1.00 64.12 155 LYS A CA 1
ATOM 1206 C C . LYS A 1 155 ? -25.970 5.762 22.942 1.00 64.12 155 LYS A C 1
ATOM 1208 O O . LYS A 1 155 ? -27.062 6.039 23.415 1.00 64.12 155 LYS A O 1
ATOM 1213 N N . LYS A 1 156 ? -25.529 6.442 21.879 1.00 52.81 156 LYS A N 1
ATOM 1214 C CA . LYS A 1 156 ? -26.341 7.496 21.239 1.00 52.81 156 LYS A CA 1
ATOM 1215 C C . LYS A 1 156 ? -27.274 6.926 20.168 1.00 52.81 156 LYS A C 1
ATOM 1217 O O . LYS A 1 156 ? -26.990 7.085 18.986 1.00 52.81 156 LYS A O 1
ATOM 1222 N N . PHE A 1 157 ? -28.373 6.323 20.620 1.00 43.00 157 PHE A N 1
ATOM 1223 C CA . PHE A 1 157 ? -29.697 6.363 19.990 1.00 43.00 157 PHE A CA 1
ATOM 1224 C C . PHE A 1 157 ? -30.757 6.375 21.090 1.00 43.00 157 PHE A C 1
ATOM 1226 O O . PHE A 1 157 ? -30.638 5.538 22.014 1.00 43.00 157 PHE A O 1
#

pLDDT: mean 75.52, std 12.28, range [37.47, 91.19]

Organism: NCBI:txid104777

Foldseek 3Di:
DDDDDCPDDDDDDDDDDDDPVVVVVVVVVLVVDWDKDKDKDKDKDKDKDFFQDQKDKAWQPDAFWAFQKKKKFKAAPCLVVDPPPDPDSPQDPVCCVVRRHIDMDGPHPVSDPDPDDDDTDTDIDMDMDGHPGTHRGMIMMMIITIGIDMDIDHPDD

Radius of gyration: 21.72 Å; chains: 1; bounding box: 52×33×57 Å